Protein AF-A0A2D4RW94-F1 (afdb_monomer_lite)

Structure (mmCIF, N/CA/C/O backbone):
data_AF-A0A2D4RW94-F1
#
_entry.id   AF-A0A2D4RW94-F1
#
loop_
_atom_site.group_PDB
_atom_site.id
_atom_site.type_symbol
_atom_site.label_atom_id
_atom_site.label_alt_id
_atom_site.label_comp_id
_atom_site.label_asym_id
_atom_site.label_entity_id
_atom_site.label_seq_id
_atom_site.pdbx_PDB_ins_code
_atom_site.Cartn_x
_atom_site.Cartn_y
_atom_site.Cartn_z
_atom_site.occupancy
_atom_site.B_iso_or_equiv
_atom_site.auth_seq_id
_atom_site.auth_comp_id
_atom_site.auth_asym_id
_atom_site.auth_atom_id
_atom_site.pdbx_PDB_model_num
ATOM 1 N N . MET A 1 1 ? -5.769 7.443 10.844 1.00 74.75 1 MET A N 1
ATOM 2 C CA . MET A 1 1 ? -7.110 6.842 10.679 1.00 74.75 1 MET A CA 1
ATOM 3 C C . MET A 1 1 ? -7.259 5.608 11.556 1.00 74.75 1 MET A C 1
ATOM 5 O O . MET A 1 1 ? -7.926 5.724 12.572 1.00 74.75 1 MET A O 1
ATOM 9 N N . THR A 1 2 ? -6.560 4.499 11.282 1.00 82.50 2 THR A N 1
ATOM 10 C CA . THR A 1 2 ? -6.709 3.233 12.035 1.00 82.50 2 THR A CA 1
ATOM 11 C C . THR A 1 2 ? -6.623 3.402 13.556 1.00 82.50 2 THR A C 1
ATOM 13 O O . THR A 1 2 ? -7.498 2.926 14.255 1.00 82.50 2 THR A O 1
ATOM 16 N N . LYS A 1 3 ? -5.653 4.172 14.075 1.00 79.06 3 LYS A N 1
ATOM 17 C CA . LYS A 1 3 ? -5.488 4.392 15.527 1.00 79.06 3 LYS A CA 1
ATOM 18 C C . LYS A 1 3 ? -6.692 5.057 16.213 1.00 79.06 3 LYS A C 1
ATOM 20 O O . LYS A 1 3 ? -7.013 4.682 17.332 1.00 79.06 3 LYS A O 1
ATOM 25 N N . ALA A 1 4 ? -7.312 6.051 15.576 1.00 84.94 4 AL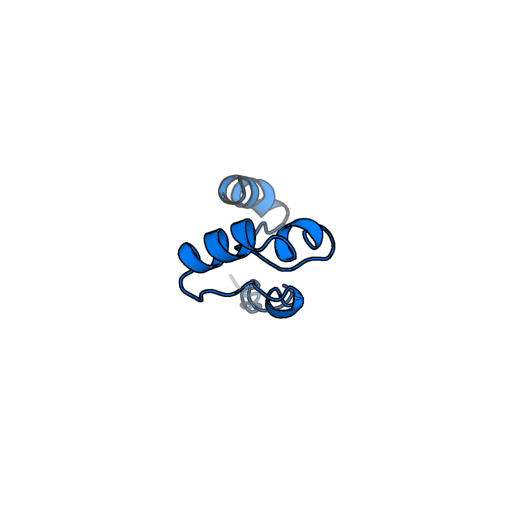A A N 1
ATOM 26 C CA . ALA A 1 4 ? -8.468 6.746 16.150 1.00 84.94 4 ALA A CA 1
ATOM 27 C C . ALA A 1 4 ? -9.705 5.838 16.116 1.00 84.94 4 ALA A C 1
ATOM 29 O O . ALA A 1 4 ? -10.353 5.638 17.138 1.00 84.94 4 ALA A O 1
ATOM 30 N N . LEU A 1 5 ? -9.919 5.175 14.975 1.00 83.31 5 LEU A N 1
ATOM 31 C CA . LEU A 1 5 ? -11.010 4.226 14.771 1.00 83.31 5 LEU A CA 1
ATOM 32 C C . LEU A 1 5 ? -10.955 3.053 15.771 1.00 83.31 5 LEU A C 1
ATOM 34 O O . LEU A 1 5 ? -11.977 2.657 16.321 1.00 83.31 5 LEU A O 1
ATOM 38 N N . SER A 1 6 ? -9.756 2.539 16.076 1.00 85.75 6 SER A N 1
ATOM 39 C CA . SER A 1 6 ? -9.579 1.474 17.076 1.00 85.75 6 SER A CA 1
ATOM 40 C C . SER A 1 6 ? -9.934 1.907 18.501 1.00 85.75 6 SER A C 1
ATOM 42 O O . SER A 1 6 ? -10.276 1.054 19.314 1.00 85.75 6 SER A O 1
ATOM 44 N N . VAL A 1 7 ? -9.813 3.195 18.841 1.00 84.62 7 VAL A N 1
ATOM 45 C CA . VAL A 1 7 ? -10.174 3.710 20.175 1.00 84.62 7 VAL A CA 1
ATOM 46 C C . VAL A 1 7 ? -11.681 3.911 20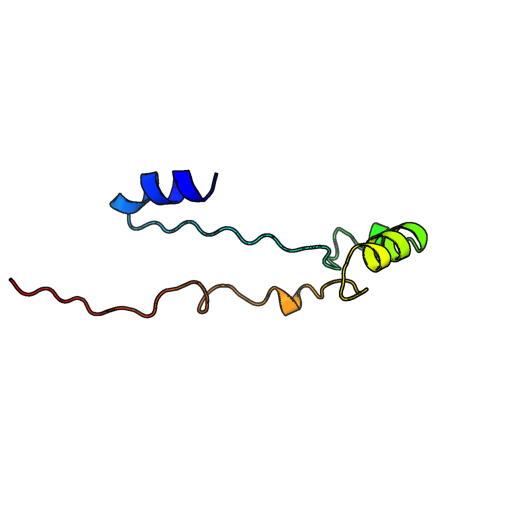.277 1.00 84.62 7 VAL A C 1
ATOM 48 O O . VAL A 1 7 ? -12.272 3.545 21.289 1.00 84.62 7 VAL A O 1
ATOM 51 N N . GLU A 1 8 ? -12.294 4.444 19.223 1.00 87.00 8 GLU A N 1
ATOM 52 C CA . GLU A 1 8 ? -13.730 4.728 19.164 1.00 87.00 8 GLU A CA 1
ATOM 53 C C . GLU A 1 8 ? -14.576 3.454 19.144 1.00 87.00 8 GLU A C 1
ATOM 55 O O . GLU A 1 8 ? -15.569 3.379 19.857 1.00 87.00 8 GLU A O 1
ATOM 60 N N . LEU A 1 9 ? -14.150 2.425 18.404 1.00 86.56 9 LEU A N 1
ATOM 61 C CA . LEU A 1 9 ? -14.902 1.175 18.255 1.00 86.56 9 LEU A CA 1
ATOM 62 C C . LEU A 1 9 ? -14.547 0.103 19.302 1.00 86.56 9 LEU A C 1
ATOM 64 O O . LEU A 1 9 ? -15.132 -0.984 19.318 1.00 86.56 9 LEU A O 1
ATOM 68 N N . ARG A 1 10 ? -13.613 0.401 20.217 1.00 83.56 10 ARG A N 1
ATOM 69 C CA . ARG A 1 10 ? -13.233 -0.499 21.319 1.00 83.56 10 ARG A CA 1
ATOM 70 C C . ARG A 1 10 ? -14.424 -0.924 22.196 1.00 83.56 10 ARG A C 1
ATOM 72 O O . ARG A 1 10 ? -14.465 -2.105 22.540 1.00 83.56 10 ARG A O 1
ATOM 79 N N . PRO A 1 11 ? -15.370 -0.039 22.579 1.00 88.06 11 PRO A N 1
ATOM 80 C CA . PRO A 1 11 ? -16.524 -0.428 23.395 1.00 88.06 11 PRO A CA 1
ATOM 81 C C . PRO A 1 11 ? -17.448 -1.434 22.698 1.00 88.06 11 PRO A C 1
ATOM 83 O O . PRO A 1 11 ? -18.103 -2.223 23.369 1.00 88.06 11 PRO A O 1
ATOM 86 N N . GLU A 1 12 ? -17.461 -1.441 21.364 1.00 89.88 12 GLU A N 1
ATOM 87 C CA . GLU A 1 12 ? -18.242 -2.374 20.542 1.00 89.88 12 GLU A CA 1
ATOM 88 C C . GLU A 1 12 ? -17.508 -3.707 20.306 1.00 89.88 12 GLU A C 1
ATOM 90 O O . GLU A 1 12 ? -18.005 -4.587 19.608 1.00 89.88 12 GLU A O 1
ATOM 95 N N . GLY A 1 13 ? -16.305 -3.876 20.869 1.00 84.75 13 GLY A N 1
ATOM 96 C CA . GLY A 1 13 ? -15.477 -5.069 20.672 1.00 84.75 13 GLY A CA 1
ATOM 97 C C . GLY A 1 13 ? -14.870 -5.180 19.268 1.00 84.75 13 GLY A C 1
ATOM 98 O O . GLY A 1 13 ? -14.295 -6.215 18.923 1.00 84.75 13 GLY A O 1
ATOM 99 N N . ILE A 1 14 ? -14.964 -4.127 18.451 1.00 84.94 14 ILE A N 1
ATOM 100 C CA . ILE A 1 14 ? -14.454 -4.111 17.080 1.00 84.94 14 ILE A CA 1
ATOM 101 C C . ILE A 1 14 ? -12.972 -3.723 17.092 1.00 84.94 14 ILE A C 1
ATOM 103 O O . ILE A 1 14 ? -12.538 -2.798 17.780 1.00 84.94 14 ILE A O 1
ATOM 107 N N . ARG A 1 15 ? -12.172 -4.443 16.299 1.00 80.44 15 ARG A N 1
ATOM 108 C CA . ARG A 1 15 ? -10.726 -4.221 16.173 1.00 80.44 15 ARG A CA 1
ATOM 109 C C . ARG A 1 15 ? -10.406 -3.708 14.782 1.00 80.44 15 ARG A C 1
ATOM 111 O O . ARG A 1 15 ? -10.798 -4.320 13.792 1.00 80.44 15 ARG A O 1
ATOM 118 N N . CYS A 1 16 ? -9.632 -2.633 14.717 1.00 82.38 16 CYS A N 1
ATOM 119 C CA . CYS A 1 16 ? -9.178 -2.062 13.457 1.00 82.38 16 CYS A CA 1
ATOM 120 C C . CYS A 1 16 ? -7.656 -2.171 13.365 1.00 82.38 16 CYS A C 1
ATOM 122 O O . CYS A 1 16 ? -6.933 -1.627 14.200 1.00 82.38 16 CYS A O 1
ATOM 124 N N . ASN A 1 17 ? -7.184 -2.874 12.337 1.00 82.50 17 ASN A N 1
ATOM 125 C CA . ASN A 1 17 ? -5.774 -3.007 11.982 1.00 82.50 17 ASN A CA 1
ATOM 126 C C . ASN A 1 17 ? -5.578 -2.498 10.551 1.00 82.50 17 ASN A C 1
ATOM 128 O O . ASN A 1 17 ? -6.491 -2.575 9.732 1.00 82.50 17 ASN A O 1
ATOM 13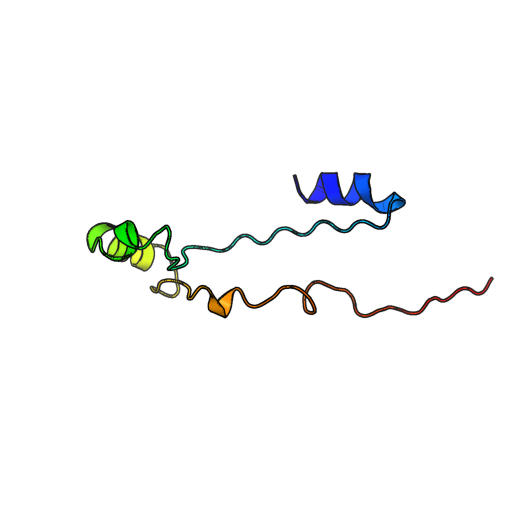2 N N . GLY A 1 18 ? -4.404 -1.943 10.261 1.00 79.75 18 GLY A N 1
ATOM 133 C CA . GLY A 1 18 ? -4.048 -1.461 8.930 1.00 79.75 18 GLY A CA 1
ATOM 134 C C . GLY A 1 18 ? -2.846 -2.233 8.417 1.00 79.75 18 GLY A C 1
ATOM 135 O O . GLY A 1 18 ? -1.845 -2.329 9.123 1.00 79.75 18 GLY A O 1
ATOM 136 N N . ILE A 1 19 ? -2.946 -2.757 7.200 1.00 79.06 19 ILE A N 1
ATOM 137 C CA . ILE A 1 19 ? -1.824 -3.359 6.482 1.00 79.06 19 ILE A CA 1
ATOM 138 C C . ILE A 1 19 ? -1.411 -2.354 5.408 1.00 79.06 19 ILE A C 1
ATOM 140 O O . ILE A 1 19 ? -2.261 -1.841 4.681 1.00 79.06 19 ILE A O 1
ATOM 144 N N . ALA A 1 20 ? -0.119 -2.041 5.340 1.00 77.75 20 ALA A N 1
ATOM 145 C CA . ALA A 1 20 ? 0.450 -1.136 4.346 1.00 77.75 20 ALA A CA 1
ATOM 146 C C . ALA A 1 20 ? 1.439 -1.913 3.461 1.00 77.75 20 ALA A C 1
ATOM 148 O O . ALA A 1 20 ? 2.645 -1.867 3.712 1.00 77.75 20 ALA A O 1
ATOM 149 N N . PRO A 1 21 ? 0.942 -2.684 2.475 1.00 78.19 21 PRO A N 1
ATOM 150 C CA . PRO A 1 21 ? 1.805 -3.385 1.535 1.00 78.19 21 PRO A CA 1
ATOM 151 C C . PRO A 1 21 ? 2.559 -2.399 0.629 1.00 78.19 21 PRO A C 1
ATOM 153 O O . PRO A 1 21 ? 2.064 -1.315 0.322 1.00 78.19 21 PRO A O 1
ATOM 156 N N . GLY A 1 22 ? 3.764 -2.787 0.203 1.00 82.12 22 GLY A N 1
ATOM 157 C CA . GLY A 1 22 ? 4.526 -2.096 -0.840 1.00 82.12 22 GLY A CA 1
ATOM 158 C C . GLY A 1 22 ? 3.978 -2.361 -2.250 1.00 82.12 22 GLY A C 1
ATOM 159 O O . GLY A 1 22 ? 2.770 -2.437 -2.460 1.00 82.12 22 GLY A O 1
ATOM 160 N N . TYR A 1 23 ? 4.866 -2.518 -3.234 1.00 79.94 23 TYR A N 1
ATOM 161 C CA . TYR A 1 23 ? 4.474 -2.821 -4.614 1.00 79.94 23 TYR A CA 1
ATOM 162 C C . TYR A 1 23 ? 4.260 -4.322 -4.813 1.00 79.94 23 TYR A C 1
ATOM 164 O O . TYR A 1 23 ?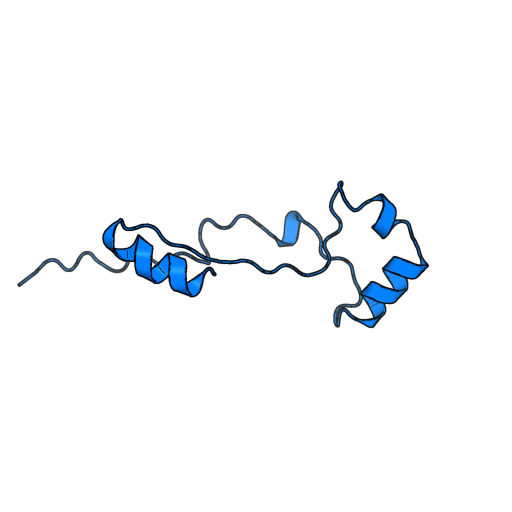 5.216 -5.094 -4.771 1.00 79.94 23 TYR A O 1
ATOM 172 N N . PHE A 1 24 ? 3.011 -4.716 -5.063 1.00 80.81 24 PHE A N 1
ATOM 173 C CA . PHE A 1 24 ? 2.621 -6.100 -5.331 1.00 80.81 24 PHE A CA 1
ATOM 174 C C . PHE A 1 24 ? 2.159 -6.269 -6.778 1.00 80.81 24 PHE A C 1
ATOM 176 O O . PHE A 1 24 ? 1.459 -5.410 -7.327 1.00 80.81 24 PHE A O 1
ATOM 183 N N . ALA A 1 25 ? 2.553 -7.384 -7.387 1.00 78.50 25 ALA A N 1
ATOM 184 C CA . ALA A 1 25 ? 2.149 -7.758 -8.734 1.00 78.50 25 ALA A CA 1
ATOM 185 C C . ALA A 1 25 ? 0.730 -8.347 -8.705 1.00 78.50 25 ALA A C 1
ATOM 187 O O . ALA A 1 25 ? 0.539 -9.552 -8.600 1.00 78.50 25 ALA A O 1
ATOM 188 N N . THR A 1 26 ? -0.279 -7.482 -8.768 1.00 78.94 26 THR A N 1
ATOM 189 C CA . THR A 1 26 ? -1.693 -7.879 -8.849 1.00 78.94 26 THR A CA 1
ATOM 190 C C . THR A 1 26 ? -2.228 -7.726 -10.271 1.00 78.94 26 THR A C 1
ATOM 192 O O . THR A 1 26 ? -1.682 -6.961 -11.069 1.00 78.94 26 THR A O 1
ATOM 195 N N . GLU A 1 27 ? -3.339 -8.404 -10.588 1.00 74.88 27 GLU A N 1
ATOM 196 C CA . GLU A 1 27 ? -3.976 -8.345 -11.915 1.00 74.88 27 GLU A CA 1
ATOM 197 C C . GLU A 1 27 ? -4.279 -6.899 -12.355 1.00 74.88 27 GLU A C 1
ATOM 199 O O . GLU A 1 27 ? -4.047 -6.526 -13.507 1.00 74.88 27 GLU A O 1
ATOM 204 N N . MET A 1 28 ? -4.682 -6.049 -11.407 1.00 74.44 28 MET A N 1
ATOM 205 C CA . MET A 1 28 ? -4.961 -4.625 -11.620 1.00 74.44 28 MET A CA 1
ATOM 206 C C . MET A 1 28 ? -3.729 -3.826 -12.075 1.00 74.44 28 MET A C 1
ATOM 208 O O . MET A 1 28 ? -3.859 -2.882 -12.852 1.00 74.44 28 MET A O 1
ATOM 212 N N . ASN A 1 29 ? -2.531 -4.225 -11.643 1.00 75.81 29 ASN A N 1
ATOM 213 C CA . ASN A 1 29 ? -1.276 -3.542 -11.955 1.00 75.81 29 ASN A CA 1
ATOM 214 C C . ASN A 1 29 ? -0.479 -4.229 -13.075 1.00 75.81 29 ASN A C 1
ATOM 216 O O . ASN A 1 29 ? 0.645 -3.817 -13.359 1.00 75.81 29 ASN A O 1
ATOM 220 N N . THR A 1 30 ? -1.049 -5.223 -13.767 1.00 72.69 30 THR A N 1
ATOM 221 C CA . THR A 1 30 ? -0.362 -5.988 -14.828 1.00 72.69 30 THR A CA 1
ATOM 222 C C . THR A 1 30 ? 0.224 -5.102 -15.933 1.00 72.69 30 THR A C 1
ATOM 224 O O . THR A 1 30 ? 1.288 -5.407 -16.470 1.00 72.69 30 THR A O 1
ATOM 227 N N . ALA A 1 31 ? -0.443 -3.994 -16.273 1.00 73.50 31 ALA A N 1
ATOM 228 C CA . ALA A 1 31 ? 0.056 -3.036 -17.262 1.00 73.50 31 ALA A CA 1
ATOM 229 C C . ALA A 1 31 ? 1.332 -2.309 -16.791 1.00 73.50 31 ALA A C 1
ATOM 231 O O . ALA A 1 31 ? 2.230 -2.086 -17.594 1.00 73.50 31 ALA A O 1
ATOM 232 N N . LEU A 1 32 ? 1.432 -2.005 -15.493 1.00 73.06 32 LEU A N 1
ATOM 233 C CA . LEU A 1 32 ? 2.586 -1.341 -14.877 1.00 73.06 32 LEU A CA 1
ATOM 234 C C . LEU A 1 32 ? 3.742 -2.314 -14.620 1.00 73.06 32 LEU A C 1
ATOM 236 O O . LEU A 1 32 ? 4.901 -1.935 -14.718 1.00 73.06 32 LEU A O 1
ATOM 240 N N . VAL A 1 33 ? 3.437 -3.581 -14.333 1.00 71.94 33 VAL A N 1
ATOM 241 C CA . VAL A 1 33 ? 4.452 -4.638 -14.183 1.00 71.94 33 VAL A CA 1
ATOM 242 C C . VAL A 1 33 ? 5.165 -4.914 -15.512 1.00 71.94 33 VAL A C 1
ATOM 244 O O . VAL A 1 33 ? 6.358 -5.200 -15.528 1.00 71.94 33 VAL A O 1
ATOM 247 N N . LYS A 1 34 ? 4.455 -4.808 -16.643 1.00 74.88 34 LYS A N 1
ATOM 248 C CA . LYS A 1 34 ? 5.027 -5.002 -17.987 1.00 74.88 34 LYS A CA 1
ATOM 249 C C . LYS A 1 34 ? 5.831 -3.803 -18.497 1.00 74.88 34 LYS A C 1
ATOM 251 O O . LYS A 1 34 ? 6.510 -3.942 -19.512 1.00 74.88 34 LYS A O 1
ATOM 256 N N . ASP A 1 35 ? 5.757 -2.660 -17.819 1.00 81.38 35 ASP A N 1
ATOM 257 C CA . ASP A 1 35 ? 6.549 -1.480 -18.147 1.00 81.38 35 ASP A CA 1
ATOM 258 C C . ASP A 1 35 ? 7.969 -1.621 -17.548 1.00 81.38 35 ASP A C 1
ATOM 260 O O . ASP A 1 35 ? 8.127 -1.671 -16.317 1.00 81.38 35 ASP A O 1
ATOM 264 N N . PRO A 1 36 ? 9.016 -1.719 -18.389 1.00 76.44 36 PRO A N 1
ATOM 265 C CA . PRO A 1 36 ? 10.389 -1.883 -17.924 1.00 76.44 36 PRO A CA 1
ATOM 266 C C . PRO A 1 36 ? 10.907 -0.660 -17.154 1.00 76.44 36 PRO A C 1
ATOM 268 O O . PRO A 1 36 ? 11.697 -0.830 -16.221 1.00 76.44 36 PRO A O 1
ATOM 271 N N . ASP A 1 37 ? 10.440 0.550 -17.471 1.00 79.81 37 ASP A N 1
ATOM 272 C CA . ASP A 1 37 ? 10.862 1.774 -16.785 1.00 79.81 37 ASP A CA 1
ATOM 273 C C . ASP A 1 37 ? 10.268 1.824 -15.373 1.00 79.81 37 ASP A C 1
ATOM 275 O O . ASP A 1 37 ? 10.958 2.138 -14.395 1.00 79.81 37 ASP A O 1
ATOM 279 N N . PHE A 1 38 ? 9.004 1.419 -15.238 1.00 76.12 38 PHE A N 1
ATOM 280 C CA . PHE A 1 38 ? 8.307 1.363 -13.953 1.00 76.12 38 PHE A CA 1
ATOM 281 C C . PHE A 1 38 ? 8.841 0.242 -13.052 1.00 76.12 38 PHE A C 1
ATOM 283 O O . PHE A 1 38 ? 9.042 0.434 -11.849 1.00 76.12 38 PHE A O 1
ATOM 290 N N . THR A 1 39 ? 9.159 -0.916 -13.634 1.00 77.12 39 THR A N 1
ATOM 291 C CA . THR A 1 39 ? 9.797 -2.025 -12.912 1.00 77.12 39 THR A CA 1
ATOM 292 C C . THR A 1 39 ? 11.210 -1.668 -12.452 1.00 77.12 39 THR A C 1
ATOM 294 O O . THR A 1 39 ? 11.574 -1.979 -11.314 1.00 77.12 39 THR A O 1
ATOM 297 N N . SER A 1 40 ? 11.998 -0.971 -13.276 1.00 78.38 40 SER A N 1
ATOM 298 C CA . SER A 1 40 ? 13.329 -0.474 -12.897 1.00 78.38 40 SER A CA 1
ATOM 299 C C . SER A 1 40 ? 13.245 0.530 -11.743 1.00 78.38 40 SER A C 1
ATOM 301 O O . SER A 1 40 ? 13.977 0.431 -10.755 1.00 78.38 40 SER A O 1
ATOM 303 N N . PHE A 1 41 ? 12.272 1.440 -11.799 1.00 79.44 41 PHE A N 1
ATOM 304 C CA . PHE A 1 41 ? 12.009 2.404 -10.735 1.00 79.44 41 PHE A CA 1
ATOM 305 C C . PHE A 1 41 ? 11.633 1.740 -9.401 1.00 79.44 41 PHE A C 1
ATOM 307 O O . PHE A 1 41 ? 12.172 2.104 -8.351 1.00 79.44 41 PHE A O 1
ATOM 314 N N . ILE A 1 42 ? 10.744 0.744 -9.427 1.00 80.38 42 ILE A N 1
ATOM 315 C CA . ILE A 1 42 ? 10.342 -0.007 -8.229 1.00 80.38 42 ILE A CA 1
ATOM 316 C C . ILE A 1 42 ? 11.512 -0.820 -7.683 1.00 80.38 42 ILE A C 1
ATOM 318 O O . ILE A 1 42 ? 11.744 -0.809 -6.473 1.00 80.38 42 ILE A O 1
ATOM 322 N N . SER A 1 43 ? 12.288 -1.465 -8.551 1.00 76.19 43 SER A N 1
ATOM 323 C CA . SER A 1 43 ? 13.460 -2.253 -8.154 1.00 76.19 43 SER A CA 1
ATOM 324 C C . SER A 1 43 ? 14.569 -1.380 -7.559 1.00 76.19 43 SER A C 1
ATOM 326 O O . SER A 1 43 ? 15.277 -1.819 -6.659 1.00 76.19 43 SER A O 1
ATOM 328 N N . GLY A 1 44 ? 14.690 -0.123 -7.994 1.00 79.38 44 GLY A N 1
ATOM 329 C CA . GLY A 1 44 ? 15.622 0.846 -7.413 1.00 79.38 44 GLY A CA 1
ATOM 330 C C . GLY A 1 44 ? 15.190 1.401 -6.050 1.00 79.38 44 GLY A C 1
ATOM 331 O O . GLY A 1 44 ? 16.040 1.835 -5.275 1.00 79.38 44 GLY A O 1
ATOM 332 N N . ARG A 1 45 ? 13.887 1.400 -5.734 1.00 78.62 45 ARG A N 1
ATOM 333 C CA . ARG A 1 45 ? 13.348 1.934 -4.464 1.00 78.62 45 ARG A CA 1
ATOM 334 C C . ARG A 1 45 ? 12.956 0.874 -3.446 1.00 78.62 45 ARG A C 1
ATOM 336 O O . ARG A 1 45 ? 12.805 1.192 -2.270 1.00 78.62 45 ARG A O 1
ATOM 343 N N . THR A 1 46 ? 12.789 -0.364 -3.883 1.00 78.75 46 THR A N 1
ATOM 344 C CA . THR A 1 46 ? 12.472 -1.495 -3.016 1.00 78.75 46 THR A CA 1
ATOM 345 C C . THR A 1 46 ? 13.784 -2.178 -2.638 1.00 78.75 46 THR A C 1
ATOM 347 O O . THR A 1 46 ? 14.453 -2.690 -3.530 1.00 78.75 46 THR A O 1
ATOM 350 N N . PRO A 1 47 ? 14.170 -2.245 -1.349 1.00 75.25 47 PRO A N 1
ATOM 351 C CA . PRO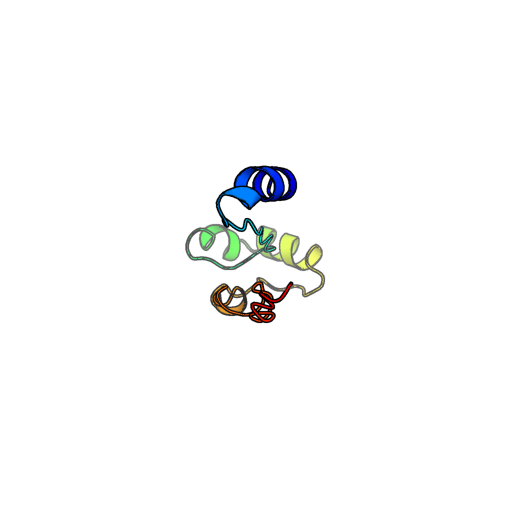 A 1 47 ? 15.427 -2.876 -0.929 1.00 75.25 47 PRO A CA 1
ATOM 352 C C . PRO A 1 47 ? 15.578 -4.339 -1.372 1.00 75.25 47 PRO A C 1
ATOM 354 O O . PRO A 1 47 ? 16.692 -4.815 -1.545 1.00 75.25 47 PRO A O 1
ATOM 357 N N . MET A 1 48 ? 14.458 -5.044 -1.579 1.00 76.00 48 MET A N 1
ATOM 358 C CA . MET A 1 48 ? 14.432 -6.419 -2.097 1.00 76.00 48 MET A CA 1
ATOM 359 C C . MET A 1 48 ? 14.503 -6.515 -3.631 1.00 76.00 48 MET A C 1
ATOM 361 O O . MET A 1 48 ? 14.527 -7.623 -4.155 1.00 76.00 48 MET A O 1
ATOM 365 N N . GLN A 1 49 ? 14.509 -5.383 -4.344 1.00 79.00 49 GLN A N 1
ATOM 366 C CA . GLN A 1 49 ? 14.647 -5.269 -5.804 1.00 79.00 49 GLN A CA 1
ATOM 367 C C . GLN A 1 49 ? 13.706 -6.172 -6.617 1.00 79.00 49 GLN A C 1
ATOM 369 O O . GLN A 1 49 ? 14.033 -6.613 -7.715 1.00 79.00 49 GLN A O 1
ATOM 374 N N . ARG A 1 50 ? 12.529 -6.461 -6.062 1.00 78.06 50 ARG A N 1
ATOM 375 C CA . ARG A 1 50 ? 11.526 -7.340 -6.657 1.00 78.06 50 ARG A CA 1
ATOM 376 C C . ARG A 1 50 ? 10.131 -6.804 -6.398 1.00 78.06 50 ARG A C 1
ATOM 378 O O . ARG A 1 50 ? 9.908 -6.078 -5.428 1.00 78.06 50 ARG A O 1
ATOM 385 N N . TRP A 1 51 ? 9.197 -7.229 -7.236 1.00 78.25 51 TRP A N 1
ATOM 386 C CA . TRP A 1 51 ? 7.777 -7.108 -6.947 1.00 78.25 51 TRP A CA 1
ATOM 387 C C . TRP A 1 51 ? 7.387 -8.089 -5.831 1.00 78.25 51 TRP A C 1
ATOM 389 O O . TRP A 1 51 ? 7.921 -9.201 -5.753 1.00 78.25 51 TRP A O 1
ATOM 399 N N . GLY A 1 52 ? 6.488 -7.658 -4.948 1.00 77.06 52 GLY A N 1
ATOM 400 C CA . GLY A 1 52 ? 5.841 -8.539 -3.980 1.00 77.06 52 GLY A CA 1
ATOM 401 C C . GLY A 1 52 ? 4.866 -9.473 -4.686 1.00 77.06 52 GLY A C 1
ATOM 402 O O . GLY A 1 52 ? 4.163 -9.047 -5.610 1.00 77.06 52 GLY A O 1
ATOM 403 N N . ASP A 1 53 ? 4.826 -10.729 -4.261 1.00 78.88 53 ASP A N 1
ATOM 404 C CA . ASP A 1 53 ? 3.828 -11.683 -4.738 1.00 78.88 53 ASP A CA 1
ATOM 405 C C . ASP A 1 53 ? 2.552 -11.512 -3.895 1.00 78.88 53 ASP A C 1
ATOM 407 O O . ASP A 1 53 ? 2.653 -11.459 -2.667 1.00 78.88 53 ASP A O 1
ATOM 411 N N . PRO A 1 54 ? 1.357 -11.345 -4.491 1.00 75.00 54 PRO A N 1
ATOM 412 C CA . PRO A 1 54 ? 0.110 -11.232 -3.734 1.00 75.00 54 PRO A CA 1
ATOM 413 C C . PRO A 1 54 ? -0.130 -12.388 -2.749 1.00 75.00 54 PRO A C 1
ATOM 415 O O . PRO A 1 54 ? -0.757 -12.151 -1.716 1.00 75.00 54 PRO A O 1
ATOM 418 N N . ASP A 1 55 ? 0.420 -13.580 -2.989 1.00 76.56 55 ASP A N 1
ATOM 419 C CA . ASP A 1 55 ? 0.333 -14.714 -2.061 1.00 76.56 55 ASP A CA 1
ATOM 420 C C . ASP A 1 55 ? 1.171 -14.498 -0.781 1.00 76.56 55 ASP A C 1
ATOM 422 O O . ASP A 1 55 ? 0.867 -15.061 0.273 1.00 76.56 55 ASP A O 1
ATOM 426 N N . GLU A 1 56 ? 2.179 -13.614 -0.810 1.00 73.88 56 GLU A N 1
ATOM 427 C CA . GLU A 1 56 ? 2.941 -13.193 0.381 1.00 73.88 56 GLU A CA 1
ATOM 428 C C . GLU A 1 56 ? 2.127 -12.278 1.305 1.00 73.88 56 GLU A C 1
ATOM 430 O O . GLU A 1 56 ? 2.463 -12.133 2.482 1.00 73.88 56 GLU A O 1
ATOM 435 N N . LEU A 1 57 ? 1.042 -11.676 0.805 1.00 70.62 57 LEU A N 1
ATOM 436 C CA . LEU A 1 57 ? 0.091 -10.924 1.628 1.00 70.62 57 LEU A CA 1
ATOM 437 C C . LEU A 1 57 ? -0.835 -11.850 2.440 1.00 70.62 57 LEU A C 1
ATOM 439 O O . LEU A 1 57 ? -1.760 -11.343 3.070 1.00 70.62 57 LEU A O 1
ATOM 443 N N . GLY A 1 58 ? -0.579 -13.167 2.392 1.00 62.09 58 GLY A N 1
ATOM 444 C CA . GLY A 1 58 ? -1.273 -14.286 3.027 1.00 62.09 58 GLY A CA 1
ATOM 445 C C . GLY A 1 58 ? -2.238 -13.946 4.163 1.00 62.09 58 GLY A C 1
ATOM 446 O O . GLY A 1 58 ? -1.940 -13.151 5.052 1.00 62.09 58 GLY A O 1
ATOM 447 N N . GLU A 1 59 ? -3.399 -14.605 4.103 1.00 52.56 59 GLU A N 1
ATOM 448 C CA . GLU A 1 59 ? -4.604 -14.387 4.906 1.00 52.56 59 GLU A CA 1
ATOM 449 C C . GLU A 1 59 ? -4.354 -13.794 6.319 1.00 52.56 59 GLU A C 1
ATOM 451 O O . GLU A 1 59 ? -3.561 -14.333 7.099 1.00 52.56 59 GLU A O 1
ATOM 456 N N . PRO A 1 60 ? -5.113 -12.758 6.743 1.00 55.06 60 PRO A N 1
ATOM 457 C CA . PRO A 1 60 ? -4.983 -12.164 8.072 1.00 55.06 60 PRO A CA 1
ATOM 458 C C . PRO A 1 60 ? -5.866 -12.769 9.205 1.00 55.06 60 PRO A C 1
ATOM 460 O O . PRO A 1 60 ? -6.392 -11.973 9.989 1.00 55.06 60 PRO A O 1
ATOM 463 N N . PRO A 1 61 ? -6.062 -14.098 9.409 1.00 48.69 61 PRO A N 1
ATOM 464 C CA . PRO A 1 61 ? -6.834 -14.555 10.558 1.00 48.69 61 PRO A CA 1
ATOM 465 C C . PRO A 1 61 ? -6.019 -14.819 11.824 1.00 48.69 61 PRO A C 1
ATOM 467 O O . PRO A 1 61 ? -6.643 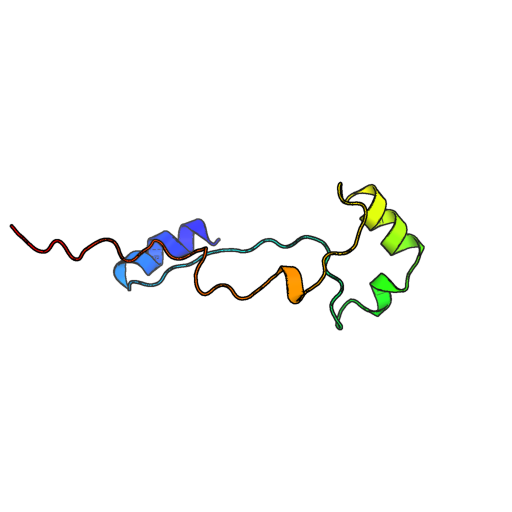-14.868 12.872 1.00 48.69 61 PRO A O 1
ATOM 470 N N . TYR A 1 62 ? -4.686 -14.971 11.809 1.00 50.16 62 TYR A N 1
ATOM 471 C CA . TYR A 1 62 ? -3.982 -15.490 13.007 1.00 50.16 62 TYR A CA 1
ATOM 472 C C . TYR A 1 62 ? -2.880 -14.591 13.573 1.00 50.16 62 TYR A C 1
ATOM 474 O O . TYR A 1 62 ? -2.750 -14.489 14.788 1.00 50.16 62 TYR A O 1
ATOM 482 N N . SER A 1 63 ? -2.092 -13.917 12.729 1.00 57.88 63 SER A N 1
ATOM 483 C CA . SER A 1 63 ? -0.908 -13.176 13.203 1.00 57.88 63 SER A CA 1
ATOM 484 C C . SER A 1 63 ? -1.261 -11.869 13.926 1.00 57.88 63 SER A C 1
ATOM 486 O O . SER A 1 63 ? -0.599 -11.488 14.888 1.00 57.88 63 SER A O 1
ATOM 488 N N . CYS A 1 64 ? -2.335 -11.197 13.502 1.00 56.34 64 CYS A N 1
ATOM 489 C CA . CYS A 1 64 ? -2.778 -9.928 14.088 1.00 56.34 64 CYS A CA 1
ATOM 490 C C . CYS A 1 64 ? -3.836 -10.094 15.192 1.00 56.34 64 CYS A C 1
ATOM 492 O O . CYS A 1 64 ? -4.365 -9.096 15.691 1.00 56.34 64 CYS A O 1
ATOM 494 N N . LEU A 1 65 ? -4.185 -11.331 15.564 1.00 56.19 65 LEU A N 1
ATOM 495 C CA . LEU A 1 65 ? -4.980 -11.585 16.758 1.00 56.19 65 LEU A CA 1
ATOM 496 C C . LEU A 1 65 ? -4.014 -11.762 17.934 1.00 56.19 65 LEU A C 1
ATOM 498 O O . LEU A 1 65 ? -3.107 -12.587 17.834 1.00 56.19 65 LEU A O 1
ATOM 502 N N . PRO A 1 66 ? -4.194 -11.068 19.071 1.00 53.12 66 PRO A N 1
ATOM 503 C CA . PRO A 1 66 ? -3.660 -11.621 20.302 1.00 53.12 66 PRO A CA 1
ATOM 504 C C . PRO A 1 66 ? -4.265 -13.021 20.470 1.00 53.12 66 PRO A C 1
ATOM 506 O O . PRO A 1 66 ? -5.455 -13.225 20.203 1.00 53.12 66 PRO A O 1
ATOM 509 N N . THR A 1 67 ? -3.448 -13.986 20.889 1.00 52.72 67 THR A N 1
ATOM 510 C CA . THR A 1 67 ? -3.946 -15.255 21.430 1.00 52.72 67 THR A CA 1
ATOM 511 C C . THR A 1 67 ? -5.087 -14.956 22.408 1.00 52.72 67 THR A C 1
ATOM 513 O O . THR A 1 67 ? -5.022 -13.924 23.085 1.00 52.72 67 THR A O 1
ATOM 516 N N . PRO A 1 68 ? -6.149 -15.782 22.484 1.00 46.62 68 PRO A N 1
ATOM 517 C CA . PRO A 1 68 ? -7.222 -15.551 23.441 1.00 46.62 68 PRO A CA 1
ATOM 518 C C . PRO A 1 68 ? -6.625 -15.614 24.850 1.00 46.62 68 PRO A C 1
ATOM 520 O O . PRO A 1 68 ? -6.416 -16.684 25.417 1.00 46.62 68 PRO A O 1
ATOM 523 N N . HIS A 1 69 ? -6.273 -14.451 25.391 1.00 47.94 69 HIS A N 1
ATOM 524 C CA . HIS A 1 69 ? -5.867 -14.308 26.769 1.00 47.94 69 HIS A CA 1
ATOM 525 C C . HIS A 1 69 ? -7.145 -14.479 27.578 1.00 47.94 69 HIS A C 1
ATOM 527 O O . HIS A 1 69 ? -8.044 -13.647 27.488 1.00 47.94 69 HIS A O 1
ATOM 533 N N . SER A 1 70 ? -7.227 -15.631 28.245 1.00 38.59 70 SER A N 1
ATOM 534 C CA . SER A 1 70 ? -8.005 -15.916 29.447 1.00 38.59 70 SER A CA 1
ATOM 535 C C . SER A 1 70 ? -9.071 -14.872 29.783 1.00 38.59 70 SER A C 1
ATOM 537 O O . SER A 1 70 ? -8.766 -13.778 30.260 1.00 38.59 70 SER A O 1
ATOM 539 N N . THR A 1 71 ? -10.337 -15.252 29.632 1.00 44.06 71 THR A N 1
ATOM 540 C CA . THR A 1 71 ? -11.402 -14.747 30.497 1.00 44.06 71 THR A CA 1
ATOM 541 C C . THR A 1 71 ? -11.040 -15.066 31.948 1.00 44.06 71 THR A C 1
ATOM 543 O O . THR A 1 71 ? -11.475 -16.074 32.495 1.00 44.06 71 THR A O 1
ATOM 546 N N . SER A 1 72 ? -10.240 -14.214 32.582 1.00 39.44 72 SER A N 1
ATOM 547 C CA . SER A 1 72 ? -10.178 -14.119 34.037 1.00 39.44 72 SER A CA 1
ATOM 548 C C . SER A 1 72 ? -11.268 -13.148 34.472 1.00 39.44 72 SER A C 1
ATOM 550 O O . SER A 1 72 ? -11.025 -12.002 34.829 1.00 39.44 72 SER A O 1
ATOM 552 N N . THR A 1 73 ? -12.505 -13.628 34.372 1.00 46.56 73 THR A N 1
ATOM 553 C CA . THR A 1 73 ? -13.507 -13.321 35.383 1.00 46.56 73 THR A CA 1
ATOM 554 C C . THR A 1 73 ? -13.052 -14.054 36.634 1.00 46.56 73 THR A C 1
ATOM 556 O O . THR A 1 73 ? -13.111 -15.273 36.629 1.00 46.56 73 THR A O 1
ATOM 559 N N . GLU A 1 74 ? -12.550 -13.334 37.635 1.00 40.56 74 GLU A N 1
ATOM 560 C CA . GLU A 1 74 ? -12.815 -13.567 39.062 1.00 40.56 74 GLU A CA 1
ATOM 561 C C . GLU A 1 74 ? -12.367 -12.324 39.856 1.00 40.56 74 GLU A C 1
ATOM 563 O O . GLU A 1 74 ? -11.197 -11.949 39.799 1.00 40.56 74 GLU A O 1
ATOM 568 N N . LEU A 1 75 ? -13.346 -11.761 40.584 1.00 41.38 75 LEU A N 1
ATOM 569 C CA . LEU A 1 75 ? -13.292 -10.795 41.699 1.00 41.38 75 LEU A CA 1
ATOM 570 C C . LEU A 1 75 ? -12.855 -9.345 41.415 1.00 41.38 75 LEU A C 1
ATOM 572 O O . LEU A 1 75 ? -11.650 -9.062 41.258 1.00 41.38 75 LEU A O 1
#

pLDDT: mean 72.02, std 13.61, range [38.59, 89.88]

Sequence (75 aa):
MTKALSVELRPEGIRCNGIAPGYFATEMNTALVKDPDFTSFISGRTPMQRWGDPDELGEPPYSCLPTPHSTSTEL

Radius of gyration: 18.91 Å; chains: 1; bounding box: 34×23×60 Å

Secondary structure (DSSP, 8-state):
-HHHHHHHSGGGT----------B--GGGHHHHT-HHHHHHHHHHSTT-SPBPGGGG---SSTTS----------

Foldseek 3Di:
DQVVVQVVCVVVVDHGDDDDDDAADDPVCVVQCPDPVSLCVSLVVPPVSDHHYVCVVPDPPPPPDDDPPDPPPDD